Protein AF-A0A1A8KE84-F1 (afdb_monomer_lite)

Secondary structure (DSSP, 8-state):
-HHHHHTTT--SSEEHHHHHHHHHHHHHHHHHHH--SSS--SHHHHHHHHHHHHHTTSEEEEEETTEEEEEE-HHHHSHHHHHHHHHHHHHHH--

pLDDT: mean 89.38, std 7.85, range [57.28, 95.75]

Organism: Nothobranchius kuhntae (NCBI:txid321403)

Radius of gyration: 13.13 Å; chains: 1; bounding box: 45×21×29 Å

Structure (mmCIF, N/CA/C/O backbone):
data_AF-A0A1A8KE84-F1
#
_entry.id   AF-A0A1A8KE84-F1
#
loop_
_atom_site.group_PDB
_atom_site.id
_atom_site.type_symbol
_atom_site.label_atom_id
_atom_site.label_alt_id
_atom_site.label_comp_id
_atom_site.label_asym_id
_atom_site.label_entity_id
_atom_site.label_seq_id
_atom_site.pdbx_PDB_ins_code
_atom_site.Cartn_x
_atom_site.Cartn_y
_atom_site.Cartn_z
_atom_site.occupancy
_atom_site.B_iso_or_equiv
_atom_site.auth_seq_id
_atom_site.auth_comp_id
_atom_site.auth_asym_id
_atom_site.auth_atom_id
_atom_site.pdbx_PDB_model_num
ATOM 1 N N . CYS A 1 1 ? 9.602 2.331 -0.893 1.00 88.12 1 CYS A N 1
ATOM 2 C CA . CYS A 1 1 ? 8.828 1.906 -2.081 1.00 88.12 1 CYS A CA 1
ATOM 3 C C . CYS A 1 1 ? 7.695 2.895 -2.362 1.00 88.12 1 CYS A C 1
ATOM 5 O O . CYS A 1 1 ? 7.240 3.563 -1.436 1.00 88.12 1 CYS A O 1
ATOM 7 N N . TRP A 1 2 ? 7.240 2.993 -3.607 1.00 89.56 2 TRP A N 1
ATOM 8 C CA . TRP A 1 2 ? 6.181 3.885 -4.078 1.00 89.56 2 TRP A CA 1
ATOM 9 C C . TRP A 1 2 ? 4.819 3.545 -3.466 1.00 89.56 2 TRP A C 1
ATOM 11 O O . TRP A 1 2 ? 4.130 4.443 -2.996 1.00 89.56 2 TRP A O 1
ATOM 21 N N . THR A 1 3 ? 4.460 2.262 -3.351 1.00 90.12 3 THR A N 1
ATOM 22 C CA . THR A 1 3 ? 3.169 1.853 -2.763 1.00 90.12 3 THR A CA 1
ATOM 23 C C . THR A 1 3 ? 3.003 2.340 -1.321 1.00 90.12 3 THR A C 1
ATOM 25 O O . THR A 1 3 ? 1.936 2.817 -0.951 1.00 90.12 3 THR A O 1
ATOM 28 N N . THR A 1 4 ? 4.053 2.271 -0.494 1.00 90.12 4 THR A N 1
ATOM 29 C CA . THR A 1 4 ? 3.966 2.754 0.900 1.00 90.12 4 THR A CA 1
ATOM 30 C C . THR A 1 4 ? 3.890 4.272 0.997 1.00 90.12 4 THR A C 1
ATOM 32 O O . THR A 1 4 ? 3.246 4.765 1.914 1.00 90.12 4 THR A O 1
ATOM 35 N N . MET A 1 5 ? 4.477 5.011 0.047 1.00 89.00 5 MET A N 1
ATOM 36 C CA . MET A 1 5 ? 4.303 6.468 -0.036 1.00 89.00 5 MET A CA 1
ATOM 37 C C . MET A 1 5 ? 2.876 6.842 -0.439 1.00 89.00 5 MET A C 1
ATOM 39 O O . MET A 1 5 ? 2.329 7.822 0.058 1.00 89.00 5 MET A O 1
ATOM 43 N N . ALA A 1 6 ? 2.249 6.050 -1.311 1.00 90.31 6 ALA A N 1
ATOM 44 C CA . ALA A 1 6 ? 0.874 6.282 -1.737 1.00 90.31 6 ALA A CA 1
ATOM 45 C C . ALA A 1 6 ? -0.123 6.229 -0.565 1.00 90.31 6 ALA A C 1
ATOM 47 O O . ALA A 1 6 ? -1.134 6.927 -0.597 1.00 90.31 6 ALA A O 1
ATOM 48 N N . LEU A 1 7 ? 0.173 5.463 0.495 1.00 90.81 7 LEU A N 1
ATOM 49 C CA . LEU A 1 7 ? -0.669 5.392 1.697 1.00 90.81 7 LEU A CA 1
ATOM 50 C C . LEU A 1 7 ? -0.818 6.743 2.411 1.00 90.81 7 LEU A C 1
ATOM 52 O O . LEU A 1 7 ? -1.831 6.961 3.066 1.00 90.81 7 LEU A O 1
ATOM 56 N N . ASP A 1 8 ? 0.149 7.656 2.277 1.00 88.25 8 ASP A N 1
ATOM 57 C CA . ASP A 1 8 ? 0.045 9.013 2.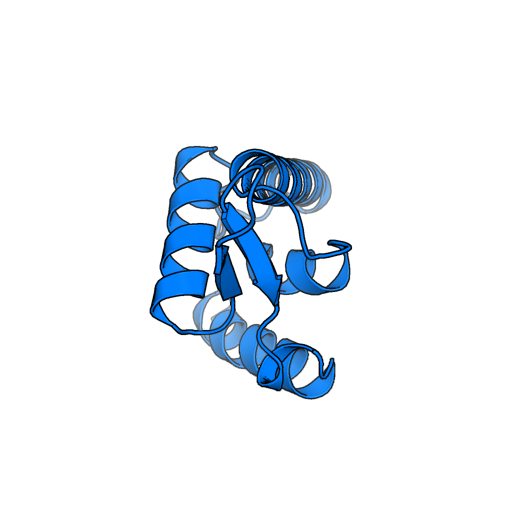829 1.00 88.25 8 ASP A CA 1
ATOM 58 C C . ASP A 1 8 ? -0.897 9.919 2.021 1.00 88.25 8 ASP A C 1
ATOM 60 O O . ASP A 1 8 ? -1.336 10.955 2.516 1.00 88.25 8 ASP A O 1
ATOM 64 N N . LEU A 1 9 ? -1.201 9.541 0.778 1.00 87.31 9 LEU A N 1
ATOM 65 C CA . LEU A 1 9 ? -1.953 10.352 -0.182 1.00 87.31 9 LEU A CA 1
ATOM 66 C C . LEU A 1 9 ? -3.389 9.853 -0.386 1.00 87.31 9 LEU A C 1
ATOM 68 O O . LEU A 1 9 ? -4.229 10.576 -0.922 1.00 87.31 9 LEU A O 1
ATOM 72 N N . ILE A 1 10 ? -3.682 8.615 0.015 1.00 89.38 10 ILE A N 1
ATOM 73 C CA . ILE A 1 10 ? -5.001 8.010 -0.155 1.00 89.38 10 ILE A CA 1
ATOM 74 C C . ILE A 1 10 ? -5.887 8.349 1.043 1.00 89.38 10 ILE A C 1
ATOM 76 O O . ILE A 1 10 ? -5.639 7.933 2.173 1.00 89.38 10 ILE A O 1
ATOM 80 N N . ALA A 1 11 ? -6.981 9.059 0.771 1.00 87.50 11 ALA A N 1
ATOM 81 C CA . ALA A 1 11 ? -8.051 9.284 1.735 1.00 87.50 11 ALA A CA 1
ATOM 82 C C . ALA A 1 11 ? -8.902 8.009 1.888 1.00 87.50 11 ALA A C 1
ATOM 84 O O . ALA A 1 11 ? -9.900 7.837 1.196 1.00 87.50 11 ALA A O 1
ATOM 85 N N . ALA A 1 12 ? -8.466 7.104 2.764 1.00 87.81 12 ALA A N 1
ATOM 86 C CA . ALA A 1 12 ? -9.180 5.883 3.140 1.00 87.81 12 ALA A CA 1
ATOM 87 C C . ALA A 1 12 ? -10.229 6.159 4.251 1.00 87.81 12 ALA A C 1
ATOM 89 O O . ALA A 1 12 ? -10.052 7.113 5.013 1.00 87.81 12 ALA A O 1
ATOM 90 N N . PRO A 1 13 ? -11.282 5.330 4.413 1.00 91.81 13 PRO A N 1
ATOM 91 C CA . PRO A 1 13 ? -11.532 4.064 3.721 1.00 91.81 13 PRO A CA 1
ATOM 92 C C . PRO A 1 13 ? -12.164 4.225 2.329 1.00 91.81 13 PRO A C 1
ATOM 94 O O . PRO A 1 13 ? -12.961 5.132 2.111 1.00 91.81 13 PRO A O 1
ATOM 97 N N . LEU A 1 14 ? -11.829 3.323 1.400 1.00 93.44 14 LEU A N 1
ATOM 98 C CA . LEU A 1 14 ? -12.344 3.296 0.019 1.00 93.44 14 LEU A CA 1
ATOM 99 C C . LEU A 1 14 ? -12.708 1.867 -0.403 1.00 93.44 14 LEU A C 1
ATOM 101 O O . LEU A 1 14 ? -12.130 0.928 0.143 1.00 93.44 14 LEU A O 1
ATOM 105 N N . PRO A 1 15 ? -13.598 1.666 -1.391 1.00 93.44 15 PRO A N 1
ATOM 106 C CA . PRO A 1 15 ? -13.779 0.356 -2.016 1.00 93.44 15 PRO A CA 1
ATOM 107 C C . PRO A 1 15 ? -12.451 -0.193 -2.548 1.00 93.44 15 PRO A C 1
ATOM 109 O O . PRO A 1 15 ? -11.638 0.569 -3.073 1.00 93.44 15 PRO A O 1
ATOM 112 N N . GLU A 1 16 ? -12.234 -1.508 -2.459 1.00 91.81 16 GLU A N 1
ATOM 113 C CA . GLU A 1 16 ? -10.957 -2.130 -2.851 1.00 91.81 16 GLU A CA 1
ATOM 114 C C . GLU A 1 16 ? -10.533 -1.779 -4.284 1.00 91.81 16 GLU A C 1
ATOM 116 O O . GLU A 1 16 ? -9.396 -1.366 -4.509 1.00 91.81 16 GLU A O 1
ATOM 121 N N . ALA A 1 17 ? -11.463 -1.851 -5.239 1.00 92.19 17 ALA A N 1
ATOM 122 C CA . ALA A 1 17 ? -11.189 -1.506 -6.632 1.00 92.19 17 ALA A CA 1
ATOM 123 C C . ALA A 1 17 ? -10.731 -0.044 -6.798 1.00 92.19 17 ALA A C 1
ATOM 125 O O . ALA A 1 17 ? -9.801 0.239 -7.554 1.00 92.19 17 ALA A O 1
ATOM 126 N N . GLU A 1 18 ? -11.339 0.890 -6.058 1.00 94.12 18 GLU A N 1
ATOM 127 C CA . GLU A 1 18 ? -10.922 2.294 -6.079 1.00 94.12 18 GLU A CA 1
ATOM 128 C C . GLU A 1 18 ? -9.551 2.469 -5.416 1.00 94.12 18 GLU A C 1
ATOM 130 O O . GLU A 1 18 ? -8.702 3.206 -5.919 1.00 94.12 18 GLU A O 1
ATOM 135 N N . PHE A 1 19 ? -9.300 1.756 -4.316 1.00 94.31 19 PHE A N 1
ATOM 136 C CA . PHE A 1 19 ? -8.015 1.777 -3.627 1.00 94.31 19 PHE A CA 1
ATOM 137 C C . PHE A 1 19 ? -6.884 1.297 -4.549 1.00 94.31 19 PHE A C 1
ATOM 139 O O . PHE A 1 19 ? -5.878 1.992 -4.702 1.00 94.31 19 PHE A O 1
ATOM 146 N N . ILE A 1 20 ? -7.069 0.154 -5.219 1.00 94.81 20 ILE A N 1
ATOM 147 C CA . ILE A 1 20 ? -6.118 -0.390 -6.198 1.00 94.81 20 ILE A CA 1
ATOM 148 C C . ILE A 1 20 ? -5.907 0.603 -7.341 1.00 94.81 20 ILE A C 1
A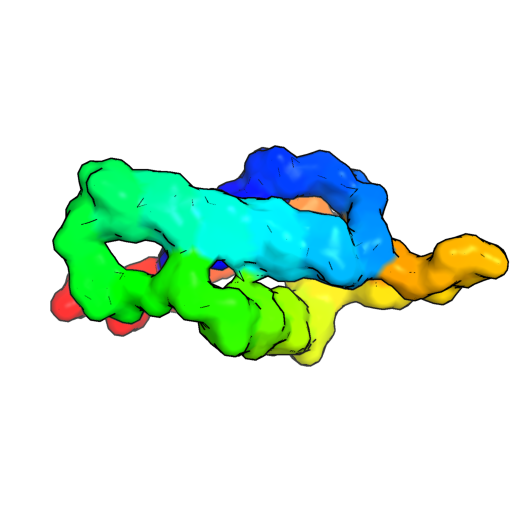TOM 150 O O . ILE A 1 20 ? -4.762 0.889 -7.689 1.00 94.81 20 ILE A O 1
ATOM 154 N N . SER A 1 21 ? -6.983 1.185 -7.880 1.00 95.25 21 SER A N 1
ATOM 155 C CA . SER A 1 21 ? -6.886 2.178 -8.952 1.00 95.25 21 SER A CA 1
ATOM 156 C C . SER A 1 21 ? -6.057 3.398 -8.539 1.00 95.25 21 SER A C 1
ATOM 158 O O . SER A 1 21 ? -5.257 3.886 -9.339 1.00 95.25 21 SER A O 1
ATOM 160 N N . ARG A 1 22 ? -6.207 3.889 -7.300 1.00 95.31 22 ARG A N 1
ATOM 161 C CA . ARG A 1 22 ? -5.419 5.020 -6.783 1.00 95.31 22 ARG A CA 1
ATOM 162 C C . ARG A 1 22 ? -3.953 4.657 -6.569 1.00 95.31 22 ARG A C 1
ATOM 164 O O . ARG A 1 22 ? -3.084 5.455 -6.919 1.00 95.31 22 ARG A O 1
ATOM 171 N N . ILE A 1 23 ? -3.672 3.463 -6.040 1.00 95.06 23 ILE A N 1
ATOM 172 C CA . ILE A 1 23 ? -2.302 2.945 -5.936 1.00 95.06 23 ILE A CA 1
ATOM 173 C C . ILE A 1 23 ? -1.674 2.880 -7.326 1.00 95.06 23 ILE A C 1
ATOM 175 O O . ILE A 1 23 ? -0.620 3.469 -7.538 1.00 95.06 23 ILE A O 1
ATOM 179 N N . HIS A 1 24 ? -2.333 2.225 -8.280 1.00 95.75 24 HIS A N 1
ATOM 180 C CA . HIS A 1 24 ? -1.831 2.063 -9.641 1.00 95.75 24 HIS A CA 1
ATOM 181 C C . HIS A 1 24 ? -1.534 3.414 -10.306 1.00 95.75 24 HIS A C 1
ATOM 183 O O . HIS A 1 24 ? -0.420 3.616 -10.785 1.00 95.75 24 HIS A O 1
ATOM 189 N N . SER A 1 25 ? -2.465 4.376 -10.228 1.00 94.75 25 SER A N 1
ATOM 190 C CA . SER A 1 25 ? -2.244 5.740 -10.732 1.00 94.75 25 SER A CA 1
ATOM 191 C C . SER A 1 25 ? -0.990 6.371 -10.126 1.00 94.75 25 SER A C 1
ATOM 193 O O . SER A 1 25 ? -0.147 6.886 -10.857 1.00 94.75 25 SER A O 1
ATOM 195 N N . HIS A 1 26 ? -0.814 6.272 -8.804 1.00 93.62 26 HIS A N 1
ATOM 196 C CA . HIS A 1 26 ? 0.372 6.802 -8.132 1.00 93.62 26 HIS A CA 1
ATOM 197 C C . HIS A 1 26 ? 1.671 6.135 -8.606 1.00 93.62 26 HIS A C 1
ATOM 199 O O . HIS A 1 26 ? 2.690 6.815 -8.769 1.00 93.62 26 HIS A O 1
ATOM 205 N N . LEU A 1 27 ? 1.659 4.817 -8.831 1.00 92.56 27 LEU A N 1
ATOM 206 C CA . LEU A 1 27 ? 2.821 4.096 -9.352 1.00 92.56 27 LEU A CA 1
ATOM 207 C C . LEU A 1 27 ? 3.171 4.571 -10.766 1.00 92.56 27 LEU A C 1
ATOM 209 O O . LEU A 1 27 ? 4.340 4.851 -11.029 1.00 92.56 27 LEU A O 1
ATOM 213 N N . CYS A 1 28 ? 2.183 4.710 -11.656 1.00 92.62 28 CYS A N 1
ATOM 214 C CA . CYS A 1 28 ? 2.395 5.208 -13.016 1.00 92.62 28 CYS A CA 1
ATOM 215 C C . CYS A 1 28 ? 2.937 6.644 -13.017 1.00 92.62 28 CYS A C 1
ATOM 217 O O . CYS A 1 28 ? 3.934 6.925 -13.685 1.00 92.62 28 CYS A O 1
ATOM 219 N N . ASP A 1 29 ? 2.335 7.541 -12.232 1.00 92.62 29 ASP A N 1
ATOM 220 C CA . ASP A 1 29 ? 2.780 8.932 -12.111 1.00 92.62 29 ASP A CA 1
ATOM 221 C C . ASP A 1 29 ? 4.224 9.007 -11.608 1.00 92.62 29 ASP A C 1
ATOM 223 O O . ASP A 1 29 ? 5.065 9.720 -12.165 1.00 92.62 29 ASP A O 1
ATOM 227 N N . THR A 1 30 ? 4.546 8.214 -10.586 1.00 90.44 30 THR A N 1
ATOM 228 C CA . THR A 1 30 ? 5.890 8.177 -10.008 1.00 90.44 30 THR A CA 1
ATOM 229 C C . THR A 1 30 ? 6.910 7.579 -10.976 1.00 90.44 30 THR A C 1
ATOM 231 O O . THR A 1 30 ? 8.023 8.103 -11.083 1.00 90.44 30 THR A O 1
ATOM 234 N N . ALA A 1 31 ? 6.547 6.528 -11.717 1.00 90.06 31 ALA A N 1
ATOM 235 C CA . ALA A 1 31 ? 7.397 5.925 -12.740 1.00 90.06 31 ALA A CA 1
ATOM 236 C C . ALA A 1 31 ? 7.723 6.925 -13.859 1.00 90.06 31 ALA A C 1
ATOM 238 O O . ALA A 1 31 ? 8.894 7.093 -14.216 1.00 90.06 31 ALA A O 1
ATOM 239 N N . ASN A 1 32 ? 6.711 7.655 -14.336 1.00 87.94 32 ASN A N 1
ATOM 240 C CA . ASN A 1 32 ? 6.858 8.692 -15.357 1.00 87.94 32 ASN A CA 1
ATOM 241 C C . ASN A 1 32 ? 7.775 9.837 -14.900 1.00 87.94 32 ASN A C 1
ATOM 243 O O . ASN A 1 32 ? 8.578 10.341 -15.687 1.00 87.94 32 ASN A O 1
ATOM 247 N N . GLN A 1 33 ? 7.700 10.227 -13.624 1.00 86.88 33 GLN A N 1
ATOM 248 C CA . GLN A 1 33 ? 8.519 11.306 -13.063 1.00 86.88 33 GLN A CA 1
ATOM 249 C C . GLN A 1 33 ? 9.958 10.882 -12.756 1.00 86.88 33 GLN A C 1
ATOM 251 O O . GLN A 1 33 ? 10.900 11.624 -13.033 1.00 86.88 33 GLN A O 1
ATOM 256 N N . LYS A 1 34 ? 10.146 9.715 -12.128 1.00 80.25 34 LYS A N 1
ATOM 257 C CA . LYS A 1 34 ? 11.432 9.335 -11.524 1.00 80.25 34 LYS A CA 1
ATOM 258 C C . LYS A 1 34 ? 12.294 8.432 -12.408 1.00 80.25 34 LYS A C 1
ATOM 260 O O . LYS A 1 34 ? 13.478 8.307 -12.104 1.00 80.25 34 LYS A O 1
ATOM 265 N N . LYS A 1 35 ? 11.743 7.804 -13.461 1.00 67.50 35 LYS A N 1
ATOM 266 C CA . LYS A 1 35 ? 12.435 6.850 -14.361 1.00 67.50 35 LYS A CA 1
ATOM 267 C C . LYS A 1 35 ? 13.297 5.795 -13.633 1.00 67.50 35 LYS A C 1
ATOM 269 O O . LYS A 1 35 ? 14.322 5.369 -14.155 1.00 67.50 35 LYS A O 1
ATOM 274 N N . ARG A 1 36 ? 12.935 5.391 -12.408 1.00 67.81 36 ARG A N 1
ATOM 275 C CA . ARG A 1 36 ? 13.705 4.392 -11.640 1.00 67.81 36 ARG A CA 1
ATOM 276 C C . ARG A 1 36 ? 13.255 2.983 -12.021 1.00 67.81 36 ARG A C 1
ATOM 278 O O . ARG A 1 36 ? 12.061 2.746 -12.143 1.00 67.81 36 ARG A O 1
ATOM 285 N N . HIS A 1 37 ? 14.207 2.059 -12.158 1.00 68.69 37 HIS A N 1
ATOM 286 C CA . HIS A 1 37 ? 13.967 0.710 -12.693 1.00 68.69 37 HIS A CA 1
ATOM 287 C C . HIS A 1 37 ? 13.617 -0.361 -11.645 1.00 68.69 37 HIS A C 1
ATOM 289 O O . HIS A 1 37 ? 13.344 -1.496 -12.016 1.00 68.69 37 HIS A O 1
ATOM 295 N N . TYR A 1 38 ? 13.647 -0.034 -10.350 1.00 76.75 38 TYR A N 1
ATOM 296 C CA . TYR A 1 38 ? 13.508 -1.031 -9.276 1.00 76.75 38 TYR A CA 1
ATOM 297 C C . TYR A 1 38 ? 12.061 -1.342 -8.888 1.00 76.75 38 TYR A C 1
ATOM 299 O O . TYR A 1 38 ? 11.804 -2.358 -8.250 1.00 76.75 38 TYR A O 1
ATOM 307 N N . GLU A 1 39 ? 11.119 -0.465 -9.232 1.00 86.62 39 GLU A N 1
ATOM 308 C CA . GLU A 1 39 ? 9.722 -0.589 -8.820 1.00 86.62 39 GLU A CA 1
ATOM 309 C C . GLU A 1 39 ? 8.824 -0.675 -10.060 1.00 86.62 39 GLU A C 1
ATOM 311 O O . GLU A 1 39 ? 8.982 0.095 -11.008 1.00 86.62 39 GLU A O 1
ATOM 316 N N . SER A 1 40 ? 7.900 -1.642 -10.067 1.00 88.31 40 SER A N 1
ATOM 317 C CA . SER A 1 40 ? 6.921 -1.808 -11.147 1.00 88.31 40 SER A CA 1
ATOM 318 C C . SER A 1 40 ? 5.740 -0.855 -10.963 1.00 88.31 40 SER A C 1
ATOM 320 O O . SER A 1 40 ? 5.363 -0.519 -9.840 1.00 88.31 40 SER A O 1
ATOM 322 N N . CYS A 1 41 ? 5.127 -0.464 -12.079 1.00 91.69 41 CYS A N 1
ATOM 323 C CA . CYS A 1 41 ? 3.868 0.277 -12.115 1.00 91.69 41 CYS A CA 1
ATOM 324 C C . CYS A 1 41 ? 2.747 -0.471 -12.849 1.00 91.69 41 CYS A C 1
ATOM 326 O O . CYS A 1 41 ? 1.753 0.147 -13.195 1.00 91.69 41 CYS A O 1
ATOM 328 N N . SER A 1 42 ? 2.895 -1.778 -13.092 1.00 93.38 42 SER A N 1
ATOM 329 C CA . SER A 1 42 ? 1.834 -2.614 -13.670 1.00 93.38 42 SER A CA 1
ATOM 330 C C . SER A 1 42 ? 0.629 -2.752 -12.732 1.00 93.38 42 SER A C 1
ATOM 332 O O . SER A 1 42 ? 0.789 -2.761 -11.507 1.00 93.38 42 SER A O 1
ATOM 334 N N . GLU A 1 43 ? -0.553 -2.982 -13.297 1.00 93.69 43 GLU A N 1
ATOM 335 C CA . GLU A 1 43 ? -1.787 -3.234 -12.544 1.00 93.69 43 GLU A CA 1
ATOM 336 C C . GLU A 1 43 ? -1.651 -4.450 -11.614 1.00 93.69 43 GLU A C 1
ATOM 338 O O . GLU A 1 43 ? -2.008 -4.380 -10.437 1.00 93.69 43 GLU A O 1
ATOM 343 N N . GLU A 1 44 ? -1.012 -5.528 -12.076 1.00 95.06 44 GLU A N 1
ATOM 344 C CA . GLU A 1 44 ? -0.773 -6.736 -11.278 1.00 95.06 44 GLU A CA 1
ATOM 345 C C . GLU A 1 44 ? 0.117 -6.453 -10.062 1.00 95.06 44 GLU A C 1
ATOM 347 O O . GLU A 1 44 ? -0.067 -7.038 -8.991 1.00 95.06 44 GLU A O 1
ATOM 352 N N . ALA A 1 45 ? 1.072 -5.528 -10.201 1.00 92.31 45 ALA A N 1
ATOM 353 C CA . ALA A 1 45 ? 1.933 -5.105 -9.100 1.00 92.31 45 ALA A CA 1
ATOM 354 C C . ALA A 1 45 ? 1.153 -4.266 -8.084 1.00 92.31 45 ALA A C 1
ATOM 356 O O . ALA A 1 45 ? 1.342 -4.449 -6.883 1.00 92.31 45 ALA A O 1
ATOM 357 N N . ALA A 1 46 ? 0.250 -3.394 -8.544 1.00 94.94 46 ALA A N 1
ATOM 358 C CA . ALA A 1 46 ? -0.639 -2.643 -7.663 1.00 94.94 46 ALA A CA 1
ATOM 359 C C . ALA A 1 46 ? -1.553 -3.589 -6.870 1.00 94.94 46 ALA A C 1
ATOM 361 O O . ALA A 1 46 ? -1.598 -3.501 -5.643 1.00 94.94 46 ALA A O 1
ATOM 362 N N . TYR A 1 47 ? -2.199 -4.543 -7.549 1.00 95.44 47 TYR A N 1
ATOM 363 C CA . TYR A 1 47 ? -3.036 -5.566 -6.919 1.00 95.44 47 TYR A CA 1
ATOM 364 C C . TYR A 1 47 ? -2.256 -6.388 -5.884 1.00 95.44 47 TYR A C 1
ATOM 366 O O . TYR A 1 47 ? -2.643 -6.467 -4.717 1.00 95.44 47 TYR A O 1
ATOM 374 N N . THR A 1 48 ? -1.105 -6.939 -6.284 1.00 95.50 48 THR A N 1
ATOM 375 C CA . THR A 1 48 ? -0.244 -7.747 -5.405 1.00 95.50 48 THR A CA 1
ATOM 376 C C . THR A 1 48 ? 0.201 -6.949 -4.183 1.00 95.50 48 THR A C 1
ATOM 378 O O . THR A 1 48 ? 0.209 -7.472 -3.068 1.00 95.50 48 THR A O 1
ATOM 381 N N . ALA A 1 49 ? 0.542 -5.671 -4.363 1.00 94.25 49 ALA A N 1
ATOM 382 C CA . ALA A 1 49 ? 0.962 -4.819 -3.264 1.00 94.25 49 ALA A CA 1
ATOM 383 C C . ALA A 1 49 ? -0.187 -4.541 -2.284 1.00 94.25 49 ALA A C 1
ATOM 385 O O . ALA A 1 49 ? 0.025 -4.638 -1.077 1.00 94.25 49 ALA A O 1
ATOM 386 N N . VAL A 1 50 ? -1.401 -4.258 -2.772 1.00 94.75 50 VAL A N 1
ATOM 387 C CA . VAL A 1 50 ? -2.583 -4.081 -1.911 1.00 94.75 50 VAL A CA 1
ATOM 388 C C . VAL A 1 50 ? -2.875 -5.358 -1.125 1.00 94.75 50 VAL A C 1
ATOM 390 O O . VAL A 1 50 ? -2.983 -5.294 0.099 1.00 94.75 50 VAL A O 1
ATOM 393 N N . ARG A 1 51 ? -2.898 -6.523 -1.786 1.00 95.56 51 ARG A N 1
ATOM 394 C CA . ARG A 1 51 ? -3.116 -7.816 -1.119 1.00 95.56 51 ARG A CA 1
ATOM 395 C C . ARG A 1 51 ? -2.062 -8.097 -0.050 1.00 95.56 51 ARG A C 1
ATOM 397 O O . ARG A 1 51 ? -2.405 -8.436 1.077 1.00 95.56 51 ARG A O 1
ATOM 404 N N . THR A 1 52 ? -0.794 -7.845 -0.365 1.00 95.19 52 THR A N 1
ATOM 405 C CA . THR A 1 52 ? 0.312 -7.991 0.593 1.00 95.19 52 THR A CA 1
ATOM 406 C C . THR A 1 52 ? 0.128 -7.077 1.807 1.00 95.19 52 THR A C 1
ATOM 408 O O . THR A 1 52 ? 0.352 -7.493 2.939 1.00 95.19 52 THR A O 1
ATOM 411 N N . LEU A 1 53 ? -0.297 -5.826 1.605 1.00 95.25 53 LEU A N 1
ATOM 412 C CA . LEU A 1 53 ? -0.541 -4.891 2.706 1.00 95.25 53 LEU A CA 1
ATOM 413 C C . LEU A 1 53 ? -1.733 -5.306 3.583 1.00 95.25 53 LEU A C 1
ATOM 415 O O . LEU A 1 53 ? -1.709 -5.027 4.782 1.00 95.25 53 LEU A O 1
ATOM 419 N N . ILE A 1 54 ? -2.741 -5.979 3.022 1.00 94.69 54 ILE A N 1
ATOM 420 C CA . ILE A 1 54 ? -3.831 -6.598 3.794 1.00 94.69 54 ILE A CA 1
ATOM 421 C C . ILE A 1 54 ?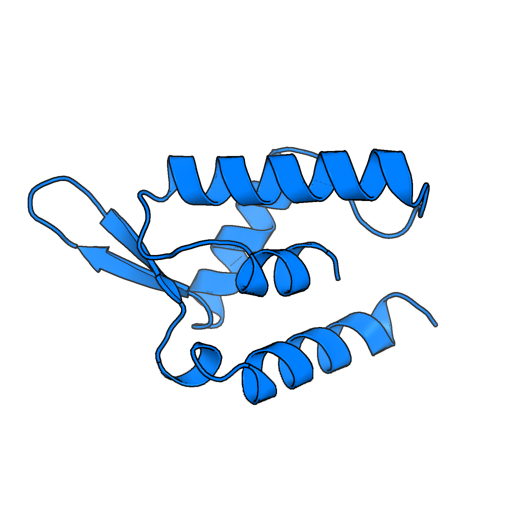 -3.286 -7.765 4.621 1.00 94.69 54 ILE A C 1
ATOM 423 O O . ILE A 1 54 ? -3.485 -7.802 5.833 1.00 94.69 54 ILE A O 1
ATOM 427 N N . ASP A 1 55 ? -2.541 -8.678 3.996 1.00 95.69 55 ASP A N 1
ATOM 428 C CA . ASP A 1 55 ? -2.010 -9.875 4.660 1.00 95.69 55 ASP A CA 1
ATOM 429 C C . ASP A 1 55 ? -1.027 -9.525 5.797 1.00 95.69 55 ASP A C 1
ATOM 431 O O . ASP A 1 55 ? -0.952 -10.226 6.805 1.00 95.69 55 ASP A O 1
ATOM 435 N N . LEU A 1 56 ? -0.313 -8.400 5.677 1.00 94.38 56 LEU A N 1
ATOM 436 C CA . LEU A 1 56 ? 0.570 -7.854 6.716 1.00 94.38 56 LEU A CA 1
ATOM 437 C C . LEU A 1 56 ? -0.157 -6.992 7.769 1.00 94.38 56 LEU A C 1
ATOM 439 O O . LEU A 1 56 ? 0.487 -6.470 8.680 1.00 94.38 56 LEU A O 1
ATOM 443 N N . GLY A 1 57 ? -1.475 -6.801 7.654 1.00 94.56 57 GLY A N 1
ATOM 444 C CA . GLY A 1 57 ? -2.280 -6.004 8.588 1.00 94.56 57 GLY A CA 1
ATOM 445 C C . GLY A 1 57 ? -2.044 -4.489 8.514 1.00 94.56 57 GLY A C 1
ATOM 446 O O . GLY A 1 57 ? -2.396 -3.750 9.441 1.00 94.56 57 GLY A O 1
ATOM 447 N N . VAL A 1 58 ? -1.441 -4.001 7.427 1.00 95.19 58 VAL A N 1
ATOM 448 C CA . VAL A 1 58 ? -1.298 -2.561 7.153 1.00 95.19 58 VAL A CA 1
ATOM 449 C C . VAL A 1 58 ? -2.633 -1.977 6.699 1.00 95.19 58 VAL A C 1
ATOM 451 O O . VAL A 1 58 ? -3.017 -0.887 7.128 1.00 95.19 58 VAL A O 1
ATOM 454 N N . LEU A 1 59 ? -3.355 -2.724 5.864 1.00 95.19 59 LEU A N 1
ATOM 455 C CA . LEU A 1 59 ? -4.721 -2.428 5.449 1.00 95.19 59 LEU A CA 1
ATOM 456 C C . LEU A 1 59 ? -5.700 -3.372 6.151 1.00 95.19 59 LEU A C 1
ATOM 458 O O . LEU A 1 59 ? -5.363 -4.511 6.463 1.00 95.19 59 LEU A O 1
ATOM 462 N N . LEU A 1 60 ? -6.913 -2.885 6.395 1.00 94.56 60 LEU A N 1
ATOM 463 C CA . LEU A 1 60 ? -8.012 -3.659 6.959 1.00 94.56 60 LEU A CA 1
ATOM 464 C C . LEU A 1 60 ? -9.222 -3.596 6.038 1.00 94.56 60 LEU A C 1
ATOM 466 O O . LEU A 1 60 ? -9.666 -2.512 5.654 1.00 94.56 60 LEU A O 1
ATOM 470 N N . GLU A 1 61 ? -9.780 -4.767 5.760 1.00 92.38 61 GLU A N 1
ATOM 471 C CA . GLU A 1 61 ? -11.072 -4.927 5.105 1.00 92.38 61 GLU A CA 1
ATOM 472 C C . GLU A 1 61 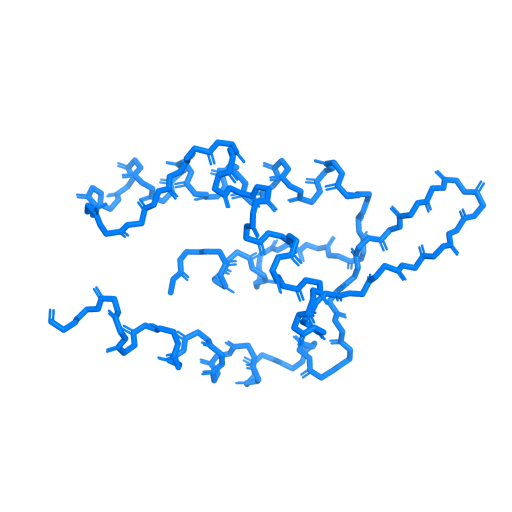? -12.181 -4.752 6.150 1.00 92.38 61 GLU A C 1
ATOM 474 O O . GLU A 1 61 ? -12.250 -5.469 7.150 1.00 92.38 61 GLU A O 1
ATOM 479 N N . THR A 1 62 ? -13.058 -3.776 5.935 1.00 88.38 62 THR A N 1
ATOM 480 C CA . THR A 1 62 ? -14.254 -3.564 6.753 1.00 88.38 62 THR A CA 1
ATOM 481 C C . THR A 1 62 ? -15.482 -3.894 5.922 1.00 88.38 62 THR A C 1
ATOM 483 O O . THR A 1 62 ? -15.811 -3.172 4.979 1.00 88.38 62 THR A O 1
ATOM 486 N N . ARG A 1 63 ? -16.187 -4.963 6.306 1.00 82.12 63 ARG A N 1
ATOM 487 C CA . ARG A 1 63 ? -17.474 -5.335 5.709 1.00 82.12 63 ARG A CA 1
ATOM 488 C C . ARG A 1 63 ? -18.517 -4.267 6.004 1.00 82.12 63 ARG A C 1
ATOM 490 O O . ARG A 1 63 ? -18.886 -4.070 7.162 1.00 82.12 63 ARG A O 1
ATOM 497 N N . GLN A 1 64 ? -19.019 -3.611 4.963 1.00 73.38 64 GLN A N 1
ATOM 498 C CA . GLN A 1 64 ? -20.183 -2.735 5.052 1.00 73.38 64 GLN A CA 1
ATOM 499 C C . GLN A 1 64 ? -21.314 -3.233 4.153 1.00 73.38 64 GLN A C 1
ATOM 501 O O . GLN A 1 64 ? -21.117 -4.014 3.226 1.00 73.38 64 GLN A O 1
ATOM 506 N N . MET A 1 65 ? -22.529 -2.752 4.426 1.00 66.56 65 MET A N 1
ATOM 507 C CA . MET A 1 65 ? -23.759 -3.160 3.734 1.00 66.56 65 MET A CA 1
ATOM 508 C C . MET A 1 65 ? -23.734 -2.893 2.211 1.00 66.56 65 MET A C 1
ATOM 510 O O . MET A 1 65 ? -24.567 -3.434 1.493 1.00 66.56 65 MET A O 1
ATOM 514 N N . GLY A 1 66 ? -22.782 -2.081 1.725 1.00 67.50 66 GLY A N 1
ATOM 515 C CA . GLY A 1 66 ? -22.576 -1.730 0.312 1.00 67.50 66 GLY A CA 1
ATOM 516 C C . GLY A 1 66 ? -21.273 -2.249 -0.313 1.00 67.50 66 GLY A C 1
ATOM 517 O O . GLY A 1 66 ? -20.934 -1.810 -1.408 1.00 67.50 66 GLY A O 1
ATOM 518 N N . GLY A 1 67 ? -20.543 -3.143 0.363 1.00 74.88 67 GLY A N 1
ATOM 519 C CA . GLY A 1 67 ? -19.276 -3.711 -0.112 1.00 74.88 67 GLY A CA 1
ATOM 520 C C . GLY A 1 67 ? -18.145 -3.621 0.913 1.00 74.88 67 GLY A C 1
ATOM 521 O O . GLY A 1 67 ? -18.262 -2.944 1.939 1.00 74.88 67 GLY A O 1
ATOM 522 N N . ASP A 1 68 ? -17.049 -4.321 0.626 1.00 82.88 68 ASP A N 1
ATOM 523 C CA . ASP A 1 68 ? -15.849 -4.309 1.460 1.00 82.88 68 ASP A CA 1
ATOM 524 C C . ASP A 1 68 ? -15.055 -3.019 1.213 1.00 82.88 68 ASP A C 1
ATOM 526 O O . ASP A 1 68 ? -14.698 -2.681 0.080 1.00 82.88 68 ASP A O 1
ATOM 530 N N . LEU A 1 69 ? -14.810 -2.269 2.288 1.00 91.94 69 LEU A N 1
ATOM 531 C CA . LEU A 1 69 ? -13.985 -1.065 2.259 1.00 91.94 69 LEU A CA 1
ATOM 532 C C . LEU A 1 69 ? -12.599 -1.368 2.817 1.00 91.94 69 LEU A C 1
ATOM 534 O O . LEU A 1 69 ? -12.473 -1.963 3.887 1.00 91.94 69 LEU A O 1
ATOM 538 N N . LEU A 1 70 ? -11.567 -0.881 2.140 1.00 93.88 70 LEU A N 1
ATOM 539 C CA . LEU A 1 70 ? -10.193 -0.902 2.611 1.00 93.88 70 LEU A CA 1
ATOM 540 C C . LEU A 1 70 ? -9.859 0.385 3.353 1.00 93.88 70 LEU A C 1
ATOM 542 O O . LEU A 1 70 ? -9.891 1.481 2.790 1.00 93.88 70 LEU A O 1
ATOM 546 N N . GLY A 1 71 ? -9.509 0.231 4.626 1.00 92.94 71 GLY A N 1
ATOM 547 C CA . GLY A 1 71 ? -8.974 1.279 5.485 1.00 92.94 71 GLY A CA 1
ATOM 548 C C . GLY A 1 71 ? -7.518 1.016 5.853 1.00 92.94 71 GLY A C 1
ATOM 549 O O . GLY A 1 71 ? -7.063 -0.124 5.864 1.00 92.94 71 GLY A O 1
ATOM 550 N N . VAL A 1 72 ? -6.787 2.069 6.213 1.00 93.19 72 VAL A N 1
ATOM 551 C CA . VAL A 1 72 ? -5.482 1.911 6.867 1.00 93.19 72 VAL A CA 1
ATOM 552 C C . VAL A 1 72 ? -5.714 1.487 8.314 1.00 93.19 72 VAL A C 1
ATOM 554 O O . VAL A 1 72 ? -6.533 2.089 9.017 1.00 93.19 72 VAL A O 1
ATOM 557 N N . SER A 1 73 ? -5.008 0.449 8.762 1.00 94.00 73 SER A N 1
ATOM 558 C CA . SER A 1 73 ? -5.175 -0.069 10.116 1.00 94.00 73 SER A CA 1
ATOM 559 C C . SER A 1 73 ? -4.779 0.981 11.166 1.00 94.00 73 SER A C 1
ATOM 561 O O . SER A 1 73 ? -3.929 1.832 10.886 1.00 94.00 73 SER A O 1
ATOM 563 N N . PRO A 1 74 ? -5.354 0.956 12.386 1.00 93.44 74 PRO A N 1
ATOM 564 C CA . PRO A 1 74 ? -5.095 1.983 13.401 1.00 93.44 74 PRO A CA 1
ATOM 565 C C . PRO A 1 74 ? -3.607 2.210 13.690 1.00 93.44 74 PRO A C 1
ATOM 567 O O . PRO A 1 74 ? -3.176 3.345 13.886 1.00 93.44 74 PRO A O 1
ATOM 570 N N . LEU A 1 75 ? -2.795 1.147 13.641 1.00 94.00 75 LEU A N 1
ATOM 571 C CA . LEU A 1 75 ? -1.350 1.242 13.842 1.00 94.00 75 LEU A CA 1
ATOM 572 C C . LEU A 1 75 ? -0.679 2.109 12.768 1.00 94.00 75 LEU A C 1
ATOM 574 O O . LEU A 1 75 ? 0.227 2.880 13.075 1.00 94.00 75 LEU A O 1
ATOM 57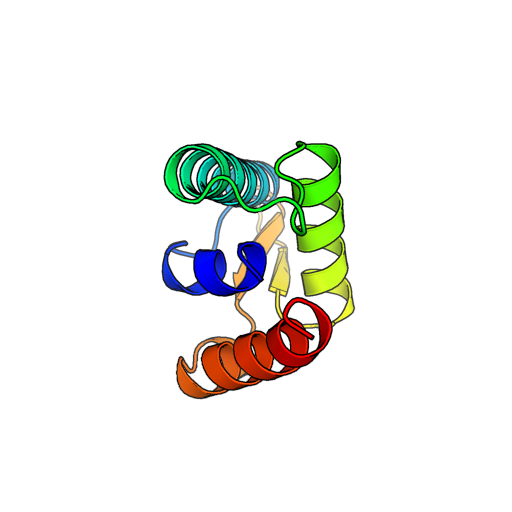8 N N . PHE A 1 76 ? -1.144 2.021 11.524 1.00 93.00 76 PHE A N 1
ATOM 579 C CA . PHE A 1 76 ? -0.596 2.747 10.381 1.00 93.00 76 PHE A CA 1
ATOM 580 C C . PHE A 1 76 ? -1.364 4.039 10.055 1.00 93.00 76 PHE A C 1
ATOM 582 O O . PHE A 1 76 ? -1.025 4.734 9.099 1.00 93.00 76 PHE A O 1
ATOM 589 N N . GLN A 1 77 ? -2.347 4.439 10.868 1.00 90.00 77 GLN A N 1
ATOM 590 C CA . GLN A 1 77 ? -2.885 5.806 10.819 1.00 90.00 77 GLN A CA 1
ATOM 591 C C . GLN A 1 77 ? -1.843 6.834 11.286 1.00 90.00 77 GLN A C 1
ATOM 593 O O . GLN A 1 77 ? -1.829 7.962 10.790 1.00 90.00 77 GLN A O 1
ATOM 598 N N . SER A 1 78 ? -0.926 6.426 12.171 1.00 91.81 78 SER A N 1
ATOM 599 C CA . SER A 1 78 ? 0.249 7.216 12.541 1.00 91.81 78 SER A CA 1
ATOM 600 C C . SER A 1 78 ? 1.215 7.354 11.361 1.00 91.81 78 SER A C 1
ATOM 602 O O . SER A 1 78 ? 1.710 6.357 10.827 1.00 91.81 78 SER A O 1
ATOM 604 N N . SER A 1 79 ? 1.537 8.599 10.999 1.00 90.06 79 SER A N 1
ATOM 605 C CA . SER A 1 79 ? 2.540 8.912 9.975 1.00 90.06 79 SER A CA 1
ATOM 606 C C . SER A 1 79 ? 3.924 8.362 10.329 1.00 90.06 79 SER A C 1
ATOM 608 O O . SER A 1 79 ? 4.656 7.938 9.441 1.00 90.06 79 SER A O 1
ATOM 610 N N . GLU A 1 80 ? 4.268 8.284 11.618 1.00 93.38 80 GLU A N 1
ATOM 611 C CA . GLU A 1 80 ? 5.535 7.708 12.077 1.00 93.38 80 GLU A CA 1
ATOM 612 C C . GLU A 1 80 ? 5.637 6.222 11.717 1.00 93.38 80 GLU A C 1
ATOM 614 O O . GLU A 1 80 ? 6.663 5.764 11.215 1.00 93.38 80 GLU A O 1
ATOM 619 N N . ASN A 1 81 ? 4.565 5.457 11.928 1.00 94.19 81 ASN A N 1
ATOM 620 C CA . ASN A 1 81 ? 4.567 4.028 11.626 1.00 94.19 81 ASN A CA 1
ATOM 621 C C . ASN A 1 81 ? 4.585 3.769 10.115 1.00 94.19 81 ASN A C 1
ATOM 623 O O . ASN A 1 81 ? 5.260 2.840 9.666 1.00 94.19 81 ASN A O 1
ATOM 627 N N . ARG A 1 82 ? 3.936 4.626 9.316 1.00 93.44 82 ARG A N 1
ATOM 628 C CA . ARG A 1 82 ? 4.064 4.582 7.850 1.00 93.44 82 ARG A CA 1
ATOM 629 C C . ARG A 1 82 ? 5.481 4.918 7.394 1.00 93.44 82 ARG A C 1
ATOM 631 O O . ARG A 1 82 ? 6.032 4.199 6.563 1.00 93.44 82 ARG A O 1
ATOM 638 N N . ALA A 1 83 ? 6.113 5.925 7.994 1.00 92.81 83 ALA A N 1
ATOM 639 C CA . ALA A 1 83 ? 7.501 6.276 7.710 1.00 92.81 83 ALA A CA 1
ATOM 640 C C . ALA A 1 83 ? 8.474 5.141 8.079 1.00 92.81 83 ALA A C 1
ATOM 642 O O . ALA A 1 83 ? 9.372 4.826 7.297 1.00 92.81 83 ALA A O 1
ATOM 643 N N . LYS A 1 84 ? 8.273 4.472 9.225 1.00 94.81 84 LYS A N 1
ATOM 644 C CA . LYS A 1 84 ? 9.054 3.287 9.628 1.00 94.81 84 LYS A CA 1
ATOM 645 C C . LYS A 1 84 ? 8.921 2.152 8.617 1.00 94.81 84 LYS A C 1
ATOM 647 O O . LYS A 1 84 ? 9.938 1.613 8.187 1.00 94.81 84 LYS A O 1
ATOM 652 N N . LEU A 1 85 ? 7.695 1.828 8.197 1.00 94.31 85 LEU A N 1
ATOM 653 C CA . LEU A 1 85 ? 7.441 0.816 7.168 1.00 94.31 85 LEU A CA 1
ATOM 654 C C . LEU A 1 85 ? 8.117 1.182 5.841 1.00 94.31 85 LEU A C 1
ATOM 656 O O . LEU A 1 85 ? 8.805 0.356 5.242 1.00 94.31 85 LEU A O 1
ATOM 660 N N . HIS A 1 86 ? 7.963 2.430 5.397 1.00 92.38 86 HIS A N 1
ATOM 661 C CA . HIS A 1 86 ? 8.591 2.908 4.172 1.00 92.38 86 HIS A CA 1
ATOM 662 C C . HIS A 1 86 ? 10.120 2.790 4.229 1.00 92.38 86 HIS A C 1
ATOM 664 O O . HIS A 1 86 ? 10.731 2.304 3.274 1.00 92.38 86 HIS A O 1
ATOM 670 N N . SER A 1 87 ? 10.733 3.196 5.344 1.00 91.38 87 SER A N 1
ATOM 671 C CA . SER A 1 87 ? 12.178 3.091 5.571 1.00 91.38 87 SER A CA 1
ATOM 672 C C . SER A 1 87 ? 12.648 1.632 5.553 1.00 91.38 87 SER A C 1
ATOM 674 O O . SER A 1 87 ? 13.573 1.289 4.816 1.00 91.38 87 SER A O 1
ATOM 676 N N . PHE A 1 88 ? 11.934 0.751 6.262 1.00 92.56 88 PHE A N 1
ATOM 677 C CA . PHE A 1 88 ? 12.223 -0.684 6.325 1.00 92.56 88 PHE A CA 1
ATOM 678 C C . PHE A 1 88 ? 12.191 -1.379 4.956 1.00 92.56 88 PHE A C 1
ATOM 680 O O . PHE A 1 88 ? 12.991 -2.275 4.706 1.00 92.56 88 PHE A O 1
ATOM 687 N N . ILE A 1 89 ? 11.294 -0.984 4.051 1.00 89.94 89 ILE A N 1
ATOM 688 C CA . ILE A 1 89 ? 11.279 -1.540 2.690 1.00 89.94 89 ILE A CA 1
ATOM 689 C C . ILE A 1 89 ? 12.382 -0.904 1.837 1.00 89.94 89 ILE A C 1
ATOM 691 O O . ILE A 1 89 ? 13.043 -1.578 1.050 1.00 89.94 89 ILE A O 1
ATOM 695 N N . SER A 1 90 ? 12.595 0.405 1.978 1.00 87.69 90 SER A N 1
ATOM 696 C CA . SER A 1 90 ? 13.498 1.156 1.100 1.00 87.69 90 SER 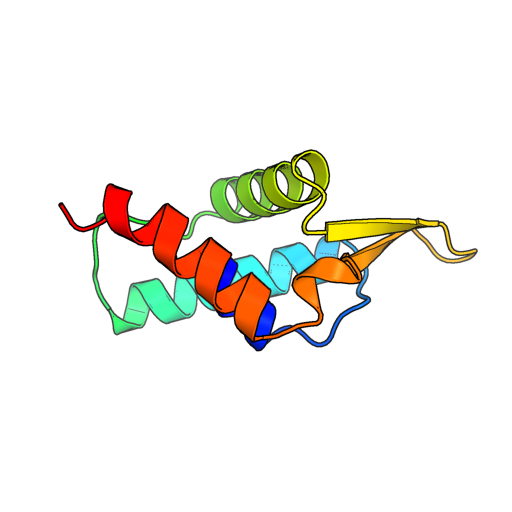A CA 1
ATOM 697 C C . SER A 1 90 ? 14.972 0.781 1.282 1.00 87.69 90 SER A C 1
ATOM 699 O O . SER A 1 90 ? 15.711 0.835 0.302 1.00 87.69 90 SER A O 1
ATOM 701 N N . GLN A 1 91 ? 15.385 0.312 2.467 1.00 88.94 91 GLN A N 1
ATOM 702 C CA . GLN A 1 91 ? 16.736 -0.240 2.693 1.00 88.94 91 GLN A CA 1
ATOM 703 C C . GLN A 1 91 ? 17.071 -1.462 1.817 1.00 88.94 91 GLN A C 1
ATOM 705 O O . GLN A 1 91 ? 18.240 -1.779 1.650 1.00 88.94 91 GLN A O 1
ATOM 710 N N . TYR A 1 92 ? 16.076 -2.148 1.245 1.00 86.06 92 TYR A N 1
ATOM 711 C CA . TYR A 1 92 ? 16.302 -3.293 0.353 1.00 86.06 92 TYR A CA 1
ATOM 712 C C . TYR A 1 92 ? 16.190 -2.939 -1.134 1.00 86.06 92 TYR A C 1
ATOM 714 O O . TYR A 1 92 ? 16.571 -3.743 -1.978 1.00 86.06 92 TYR A O 1
ATOM 722 N N . LEU A 1 93 ? 15.666 -1.754 -1.466 1.00 79.94 93 LEU A N 1
ATOM 723 C CA . LEU A 1 93 ? 15.452 -1.313 -2.851 1.00 79.94 93 LEU A CA 1
ATOM 724 C C . LEU A 1 93 ? 16.588 -0.441 -3.393 1.00 79.94 93 LEU A C 1
ATOM 726 O O . LEU A 1 93 ? 16.752 -0.352 -4.606 1.00 79.94 93 LEU A O 1
ATOM 730 N N . PHE A 1 94 ? 17.330 0.233 -2.513 1.00 71.75 94 PHE A N 1
ATOM 731 C CA . PHE A 1 94 ? 18.358 1.213 -2.884 1.00 71.75 94 PHE A CA 1
ATOM 732 C C . PHE A 1 94 ? 19.760 0.839 -2.385 1.00 71.75 94 PHE A C 1
ATOM 734 O O . PHE A 1 94 ? 20.565 1.736 -2.135 1.00 71.75 94 PHE A O 1
ATOM 741 N N . ASN A 1 95 ? 20.033 -0.460 -2.232 1.00 57.28 95 ASN A N 1
ATOM 742 C CA . ASN A 1 95 ? 21.401 -0.949 -2.033 1.00 57.28 95 ASN A CA 1
ATOM 743 C C . ASN A 1 95 ? 22.215 -0.852 -3.323 1.00 57.28 95 ASN A C 1
ATOM 745 O O . ASN A 1 95 ? 21.677 -1.241 -4.386 1.00 57.28 95 ASN A O 1
#

Sequence (95 aa):
CWTTMALDLIAAPLPEAEFISRIHSHLCDTANQKKRHYESCSEEAAYTAVRTLIDLGVLLETRQMGGDLLGVSPLFQSSENRAKLHSFISQYLFN

Foldseek 3Di:
DQLLVLLVVDPDFDAPVVQLVSSLVSLVVCCVVPVDDQADSDSVSSVVVSVVCCVVQQWDWDDDPVHTTIDGHPQNVDPVSSVVVVVVVVVVRPD